Protein AF-A0A399SH06-F1 (afdb_monomer_lite)

Foldseek 3Di:
DDDDPPPPPDDDPVVVVVLVVVLVVLVVLLVVLLVQQVVLQPDDPVVNVVSVVLSVCLSVLLSCLVCLVPPPPPPVVNVVSVVVSVLSVLLSVQLSVLSVVLVVVCVVDPPVCSNVSSVVSNVVSVVSSVVVVVVVPDDDDDDDDDDDDPPPDPVPPD

Sequence (158 aa):
MRDEPTGSRSLPRGRRRFLTTAVALMAVLHLYIGCRLLPDLGWNGAGWAAGILFLLVSAVMIPTGMAARFVIRPISLADRVSWFGALLMGLFSSLFVLTLLRDIALIVLPQAYRHDSALLVVVLTFLVTFVGYVTARRIPRVARVTVPIAGLPAPLHG

Organism: NCBI:txid2305463

pLDDT: mean 77.19, std 8.49, range [43.56, 88.12]

Structure (mmCIF, N/CA/C/O backbone):
data_AF-A0A399SH06-F1
#
_entry.id   AF-A0A399SH06-F1
#
loop_
_atom_site.group_PDB
_atom_site.id
_atom_site.type_symbol
_atom_site.label_atom_id
_atom_site.label_alt_id
_atom_site.label_comp_id
_atom_site.label_asym_id
_atom_site.label_entity_id
_atom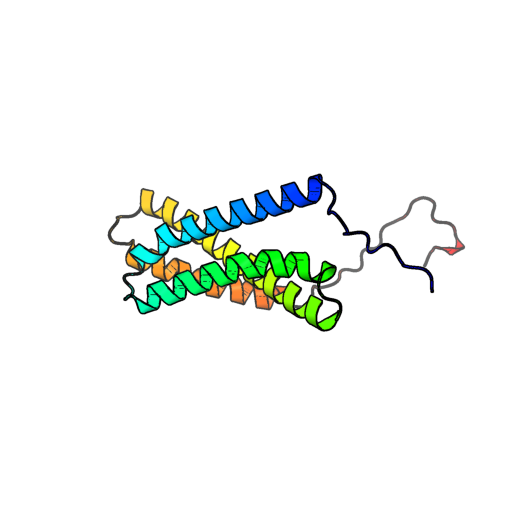_site.label_seq_id
_atom_site.pdbx_PDB_ins_code
_atom_site.Cartn_x
_atom_site.Cartn_y
_atom_site.Cartn_z
_atom_site.occupancy
_atom_site.B_iso_or_equiv
_atom_site.auth_seq_id
_atom_site.auth_comp_id
_atom_site.auth_asym_id
_atom_site.auth_atom_id
_atom_site.pdbx_PDB_model_num
ATOM 1 N N . MET A 1 1 ? 49.565 -18.048 -12.026 1.00 43.56 1 MET A N 1
ATOM 2 C CA . MET A 1 1 ? 48.425 -18.043 -11.091 1.00 43.56 1 MET A CA 1
ATOM 3 C C . MET A 1 1 ? 48.448 -16.677 -10.419 1.00 43.56 1 MET A C 1
ATOM 5 O O . MET A 1 1 ? 49.368 -16.427 -9.659 1.00 43.56 1 MET A O 1
ATOM 9 N N . ARG A 1 2 ? 47.624 -15.726 -10.877 1.00 46.22 2 ARG A N 1
ATOM 10 C CA . ARG A 1 2 ? 47.574 -14.357 -10.335 1.00 46.22 2 ARG A CA 1
ATOM 11 C C . ARG A 1 2 ? 46.225 -14.199 -9.653 1.00 46.22 2 ARG A C 1
ATOM 13 O O . ARG A 1 2 ? 45.206 -14.443 -10.293 1.00 46.22 2 ARG A O 1
ATOM 20 N N . ASP A 1 3 ? 46.264 -13.858 -8.375 1.00 53.75 3 ASP A N 1
ATOM 21 C CA . ASP A 1 3 ? 45.097 -13.693 -7.523 1.00 53.75 3 ASP A CA 1
ATOM 22 C C . ASP A 1 3 ? 44.293 -12.460 -7.956 1.00 53.75 3 ASP A C 1
ATOM 24 O O . ASP A 1 3 ? 44.792 -11.335 -7.965 1.00 53.75 3 ASP A O 1
ATOM 28 N N . GLU A 1 4 ? 43.040 -12.685 -8.347 1.00 57.53 4 GLU A N 1
ATOM 29 C CA . GLU A 1 4 ? 42.042 -11.635 -8.539 1.00 57.53 4 GLU A CA 1
ATOM 30 C C . GLU A 1 4 ? 41.650 -11.074 -7.160 1.00 57.53 4 GLU A C 1
ATOM 32 O O . GLU A 1 4 ? 41.192 -11.837 -6.301 1.00 57.53 4 GLU A O 1
ATOM 37 N N . PRO A 1 5 ? 41.775 -9.760 -6.903 1.00 54.97 5 PRO A N 1
ATOM 38 C CA . PRO A 1 5 ? 41.280 -9.182 -5.666 1.00 54.97 5 PRO A CA 1
ATOM 39 C C . PRO A 1 5 ? 39.749 -9.224 -5.681 1.00 54.97 5 PRO A C 1
ATOM 41 O O . PRO A 1 5 ? 39.092 -8.486 -6.418 1.00 54.97 5 PRO A O 1
ATOM 44 N N . THR A 1 6 ? 39.164 -10.071 -4.833 1.00 52.56 6 THR A N 1
ATOM 45 C CA . THR A 1 6 ? 37.730 -10.083 -4.522 1.00 52.56 6 THR A CA 1
ATOM 46 C C . THR A 1 6 ? 37.341 -8.774 -3.834 1.00 52.56 6 THR A C 1
ATOM 48 O O . THR A 1 6 ? 37.235 -8.689 -2.610 1.00 52.56 6 THR A O 1
ATOM 51 N N . GLY A 1 7 ? 37.157 -7.720 -4.628 1.00 50.81 7 GLY A N 1
ATOM 52 C CA . GLY A 1 7 ? 36.647 -6.436 -4.179 1.00 50.81 7 GLY A CA 1
ATOM 53 C C . GLY A 1 7 ? 35.215 -6.606 -3.689 1.00 50.81 7 GLY A C 1
ATOM 54 O O . GLY A 1 7 ? 34.284 -6.763 -4.483 1.00 50.81 7 GLY A O 1
ATOM 55 N N . SER A 1 8 ? 35.028 -6.577 -2.371 1.00 54.75 8 SER A N 1
ATOM 56 C CA . SER A 1 8 ? 33.707 -6.480 -1.764 1.00 54.75 8 SER A CA 1
ATOM 57 C C . SER A 1 8 ? 33.029 -5.217 -2.309 1.00 54.75 8 SER A C 1
ATOM 59 O O . SER A 1 8 ? 33.459 -4.089 -2.066 1.00 54.75 8 SER A O 1
ATOM 61 N N . ARG A 1 9 ? 31.988 -5.396 -3.134 1.00 58.47 9 ARG A N 1
ATOM 62 C CA . ARG A 1 9 ? 31.204 -4.293 -3.710 1.00 58.47 9 ARG A CA 1
ATOM 63 C C . ARG A 1 9 ? 30.455 -3.578 -2.587 1.00 58.47 9 ARG A C 1
ATOM 65 O O . ARG A 1 9 ? 29.292 -3.865 -2.313 1.00 58.47 9 ARG A O 1
ATOM 72 N N . SER A 1 10 ? 31.132 -2.656 -1.912 1.00 58.47 10 SER A N 1
ATOM 73 C CA . SER A 1 10 ? 30.507 -1.755 -0.954 1.00 58.47 10 SER A CA 1
ATOM 74 C C . SER A 1 10 ? 29.478 -0.893 -1.696 1.00 58.47 10 SER A C 1
ATOM 76 O O . SER A 1 10 ? 29.781 -0.215 -2.677 1.00 58.47 10 SER A O 1
ATOM 78 N N . LEU A 1 11 ? 28.212 -0.978 -1.281 1.00 60.31 11 LEU A N 1
ATOM 79 C CA . LEU A 1 11 ? 27.143 -0.181 -1.879 1.00 60.31 11 LEU A CA 1
ATOM 80 C C . LEU A 1 11 ? 27.433 1.315 -1.647 1.00 60.31 11 LEU A C 1
ATOM 82 O O . LEU A 1 11 ? 27.839 1.681 -0.540 1.00 60.31 11 LEU A O 1
ATOM 86 N N . PRO A 1 12 ? 27.178 2.197 -2.635 1.00 73.38 12 PRO A N 1
ATOM 87 C CA . PRO A 1 12 ? 27.359 3.637 -2.470 1.00 73.38 12 PRO A CA 1
ATOM 88 C C . PRO A 1 12 ? 26.642 4.129 -1.206 1.00 73.38 12 PRO A C 1
ATOM 90 O O . PRO A 1 12 ? 25.483 3.773 -0.976 1.00 73.38 12 PRO A O 1
ATOM 93 N N . ARG A 1 13 ? 27.305 4.957 -0.384 1.00 71.31 13 ARG A N 1
ATOM 94 C CA . ARG A 1 13 ? 26.821 5.382 0.951 1.00 71.31 13 ARG A CA 1
ATOM 95 C C . ARG A 1 13 ? 25.373 5.900 0.954 1.00 71.31 13 ARG A C 1
ATOM 97 O O . ARG A 1 13 ? 24.631 5.615 1.893 1.00 71.31 13 ARG A O 1
ATOM 104 N N . GLY A 1 14 ? 24.949 6.600 -0.102 1.00 72.38 14 GLY A N 1
ATOM 105 C CA . GLY A 1 14 ? 23.570 7.083 -0.252 1.00 72.38 14 GLY A CA 1
ATOM 106 C C . GLY A 1 14 ? 22.538 5.963 -0.433 1.00 72.38 14 GLY A C 1
ATOM 107 O O . GLY A 1 14 ? 21.456 6.010 0.147 1.00 72.38 14 GLY A O 1
ATOM 108 N N . ARG A 1 15 ? 22.897 4.900 -1.159 1.00 71.81 15 ARG A N 1
ATOM 109 C CA . ARG A 1 15 ? 22.011 3.762 -1.440 1.00 71.81 15 ARG A CA 1
ATOM 110 C C . ARG A 1 15 ? 21.781 2.905 -0.190 1.00 71.81 15 ARG A C 1
ATOM 112 O O . ARG A 1 15 ? 20.665 2.448 0.035 1.00 71.81 15 ARG A O 1
ATOM 119 N N . ARG A 1 16 ? 22.805 2.757 0.665 1.00 74.75 16 ARG A N 1
ATOM 120 C CA . ARG A 1 16 ? 22.679 2.083 1.971 1.00 74.75 16 ARG A CA 1
ATOM 121 C C . ARG A 1 16 ? 21.724 2.829 2.905 1.00 74.75 16 ARG A C 1
ATOM 123 O O . ARG A 1 16 ? 20.869 2.184 3.494 1.00 74.75 16 ARG A O 1
ATOM 130 N N . ARG A 1 17 ? 21.838 4.162 2.992 1.00 80.88 17 ARG A N 1
ATOM 131 C CA . ARG A 1 17 ? 20.937 5.000 3.809 1.00 80.88 17 ARG A CA 1
ATOM 132 C C . ARG A 1 17 ? 19.485 4.885 3.356 1.00 80.88 17 ARG A C 1
ATOM 134 O O . ARG A 1 17 ? 18.616 4.633 4.181 1.00 80.88 17 ARG A O 1
ATOM 141 N N . PHE A 1 18 ? 19.239 5.001 2.051 1.00 76.12 18 PHE A N 1
ATOM 142 C CA . PHE A 1 18 ? 17.899 4.834 1.490 1.00 76.12 18 PHE A CA 1
ATOM 143 C C . PHE A 1 18 ? 17.296 3.470 1.846 1.00 76.12 18 PHE A C 1
ATOM 145 O O . PHE A 1 18 ? 16.168 3.407 2.324 1.00 76.12 18 PHE A O 1
ATOM 152 N N . LEU A 1 19 ? 18.066 2.389 1.678 1.00 78.38 19 LEU A N 1
ATOM 153 C CA . LEU A 1 19 ? 17.590 1.043 1.985 1.00 78.38 19 LEU A CA 1
ATOM 154 C C . LEU A 1 19 ? 17.284 0.878 3.479 1.00 78.38 19 LEU A C 1
ATOM 156 O O . LEU A 1 19 ? 16.234 0.345 3.824 1.00 78.38 19 LEU A O 1
ATOM 160 N N . THR A 1 20 ? 18.151 1.378 4.366 1.00 81.06 20 THR A N 1
ATOM 161 C CA . THR A 1 20 ? 17.897 1.328 5.813 1.00 81.06 20 THR A CA 1
ATOM 162 C C . THR A 1 20 ? 16.663 2.130 6.209 1.00 81.06 20 THR A C 1
ATOM 164 O O . THR A 1 20 ? 15.862 1.637 6.993 1.00 81.06 20 THR A O 1
ATOM 167 N N . THR A 1 21 ? 16.466 3.325 5.645 1.00 82.19 21 THR A N 1
ATOM 168 C CA . THR A 1 21 ? 15.282 4.147 5.929 1.00 82.19 21 THR A CA 1
ATOM 169 C C . THR A 1 21 ? 14.013 3.483 5.410 1.00 82.19 21 THR A C 1
ATOM 171 O O . THR A 1 21 ? 13.029 3.422 6.136 1.00 82.19 21 THR A O 1
ATOM 174 N N . ALA A 1 22 ? 14.031 2.943 4.189 1.00 74.88 22 ALA A N 1
ATOM 175 C CA . ALA A 1 22 ? 12.882 2.255 3.609 1.00 74.88 22 ALA A CA 1
ATOM 176 C C . ALA A 1 22 ? 12.499 1.002 4.413 1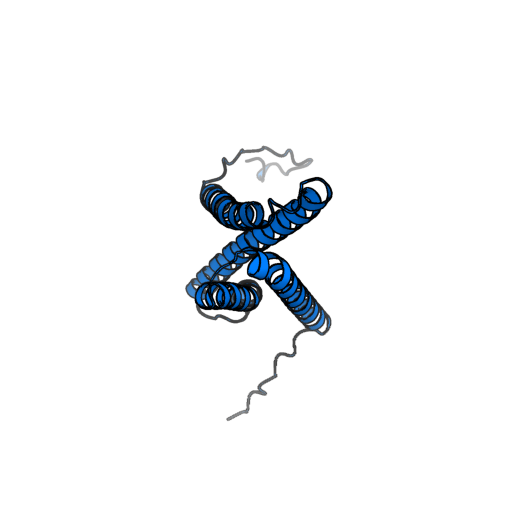.00 74.88 22 ALA A C 1
ATOM 178 O O . ALA A 1 22 ? 11.323 0.799 4.700 1.00 74.88 22 ALA A O 1
ATOM 179 N N . VAL A 1 23 ? 13.482 0.193 4.826 1.00 79.88 23 VAL A N 1
ATOM 180 C CA . VAL A 1 23 ? 13.253 -0.997 5.663 1.00 79.88 23 VAL A CA 1
ATOM 181 C C . VAL A 1 23 ? 12.749 -0.610 7.054 1.00 79.88 23 VAL A C 1
ATOM 183 O O . VAL A 1 23 ? 11.800 -1.219 7.541 1.00 79.88 23 VAL A O 1
ATOM 186 N N . ALA A 1 24 ? 13.331 0.416 7.682 1.00 82.88 24 ALA A N 1
ATOM 187 C CA . ALA A 1 24 ? 12.880 0.897 8.987 1.00 82.88 24 ALA A CA 1
ATOM 188 C C . ALA A 1 24 ? 11.445 1.439 8.924 1.00 82.88 24 ALA A C 1
ATOM 190 O O . ALA A 1 24 ? 10.611 1.061 9.744 1.00 82.88 24 ALA A O 1
ATOM 191 N N . LEU A 1 25 ? 11.140 2.268 7.920 1.00 81.56 25 LEU A N 1
ATOM 192 C CA . LEU A 1 25 ? 9.796 2.790 7.688 1.00 81.56 25 LEU A CA 1
ATOM 193 C C . LEU A 1 25 ? 8.801 1.645 7.492 1.00 81.56 25 LEU A C 1
ATOM 195 O O . LEU A 1 25 ? 7.766 1.625 8.148 1.00 81.56 25 LEU A O 1
ATOM 199 N N . MET A 1 26 ? 9.143 0.668 6.650 1.00 79.94 26 MET A N 1
ATOM 200 C CA . MET A 1 26 ? 8.338 -0.531 6.429 1.00 79.94 26 MET A CA 1
ATOM 201 C C . MET A 1 26 ? 8.071 -1.298 7.721 1.00 79.94 26 MET A C 1
ATOM 203 O O . MET A 1 26 ? 6.920 -1.637 7.987 1.00 79.94 26 MET A O 1
ATOM 207 N N . ALA A 1 27 ? 9.095 -1.540 8.540 1.00 80.12 27 ALA A N 1
ATOM 208 C CA . ALA A 1 27 ? 8.946 -2.249 9.808 1.00 80.12 27 ALA A CA 1
ATOM 209 C C . ALA A 1 27 ? 7.998 -1.512 10.769 1.00 80.12 27 ALA A C 1
ATOM 211 O O . ALA A 1 27 ? 7.091 -2.130 11.327 1.00 80.12 27 ALA A O 1
ATOM 212 N N . VAL A 1 28 ? 8.154 -0.190 10.909 1.00 84.62 28 VAL A N 1
ATOM 213 C CA . VAL A 1 28 ? 7.268 0.646 11.740 1.00 84.62 28 VAL A CA 1
ATOM 214 C C . VAL A 1 28 ? 5.829 0.590 11.234 1.00 84.62 28 VAL A C 1
ATOM 216 O O . VAL A 1 28 ? 4.900 0.428 12.022 1.00 84.62 28 VAL A O 1
ATOM 219 N N . LEU A 1 29 ? 5.635 0.673 9.920 1.00 82.69 29 LEU A N 1
ATOM 220 C CA . LEU A 1 29 ? 4.314 0.630 9.306 1.00 82.69 29 LEU A CA 1
ATOM 221 C C . LEU A 1 29 ? 3.627 -0.740 9.482 1.00 82.69 29 LEU A C 1
ATOM 223 O O . LEU A 1 29 ? 2.427 -0.793 9.749 1.00 82.69 29 LEU A O 1
ATOM 227 N N . HIS A 1 30 ? 4.379 -1.842 9.396 1.00 80.62 30 HIS A N 1
ATOM 228 C CA . HIS A 1 30 ? 3.860 -3.188 9.673 1.00 80.62 30 HIS A CA 1
ATOM 229 C C . HIS A 1 30 ? 3.491 -3.358 11.146 1.00 80.62 30 HIS A C 1
ATOM 231 O O . HIS A 1 30 ? 2.447 -3.934 11.446 1.00 80.62 30 HIS A O 1
ATOM 237 N N . LEU A 1 31 ? 4.309 -2.825 12.058 1.00 82.19 31 LEU A N 1
ATOM 238 C CA . LEU A 1 31 ? 4.007 -2.834 13.487 1.00 82.19 31 LEU A CA 1
ATOM 239 C C . LEU A 1 31 ? 2.734 -2.035 13.785 1.00 82.19 31 LEU A C 1
ATOM 241 O O . LEU A 1 31 ? 1.877 -2.507 14.524 1.00 82.19 31 LEU A O 1
ATOM 245 N N . TYR A 1 32 ? 2.580 -0.864 13.166 1.00 82.75 32 TYR A N 1
ATOM 246 C CA . TYR A 1 32 ? 1.386 -0.035 13.297 1.00 82.75 32 TYR A CA 1
ATOM 247 C C . TYR A 1 32 ? 0.118 -0.773 12.840 1.00 82.75 32 TYR A C 1
ATOM 249 O O . TYR A 1 32 ? -0.842 -0.855 13.605 1.00 82.75 32 TYR A O 1
ATOM 257 N N . ILE A 1 33 ? 0.122 -1.367 11.640 1.00 79.75 33 ILE A N 1
ATOM 258 C CA . ILE A 1 33 ? -1.020 -2.156 11.144 1.00 79.75 33 ILE A CA 1
ATOM 259 C C . ILE A 1 33 ? -1.284 -3.348 12.068 1.00 79.75 33 ILE A C 1
ATOM 261 O O . ILE A 1 33 ? -2.432 -3.612 12.420 1.00 79.75 33 ILE A O 1
ATOM 265 N N . GLY A 1 34 ? -0.221 -4.029 12.504 1.00 77.62 34 GLY A N 1
ATOM 266 C CA . GLY A 1 34 ? -0.295 -5.152 13.429 1.00 77.62 34 GLY A CA 1
ATOM 267 C C . GLY A 1 34 ? -1.020 -4.786 14.723 1.00 77.62 34 GLY A C 1
ATOM 268 O O . GLY A 1 34 ? -2.035 -5.389 15.060 1.00 77.62 34 GLY A O 1
ATOM 269 N N . CYS A 1 35 ? -0.551 -3.742 15.403 1.00 77.69 35 CYS A N 1
ATOM 270 C CA . CYS A 1 35 ? -1.124 -3.269 16.661 1.00 77.69 35 CYS A CA 1
ATOM 271 C C . CYS A 1 35 ? -2.554 -2.735 16.526 1.00 77.69 35 CYS A C 1
ATOM 273 O O . CYS A 1 35 ? -3.285 -2.743 17.510 1.00 77.69 35 CYS A O 1
ATOM 275 N N . ARG A 1 36 ? -2.958 -2.246 15.348 1.00 77.94 36 ARG A N 1
ATOM 276 C CA . ARG A 1 36 ? -4.263 -1.592 15.166 1.00 77.94 36 ARG A CA 1
ATOM 277 C C . ARG A 1 36 ? -5.345 -2.516 14.612 1.00 77.94 36 ARG A C 1
ATOM 279 O O . ARG A 1 36 ? -6.524 -2.278 14.852 1.00 77.94 36 ARG A O 1
ATOM 286 N N . LEU A 1 37 ? -4.954 -3.558 13.878 1.00 74.00 37 LEU A N 1
ATOM 287 C CA . LEU A 1 37 ? -5.884 -4.463 13.205 1.00 74.00 37 LEU A CA 1
ATOM 288 C C . LEU A 1 37 ? -6.031 -5.810 13.929 1.00 74.00 37 LEU A C 1
ATOM 290 O O . LEU A 1 37 ? -7.154 -6.287 14.072 1.00 74.00 37 LEU A O 1
ATOM 294 N N . LEU A 1 38 ? -4.937 -6.417 14.420 1.00 74.62 38 LEU A N 1
ATOM 295 C CA . LEU A 1 38 ? -4.994 -7.744 15.063 1.00 74.62 38 LEU A CA 1
ATOM 296 C C . LEU A 1 38 ? -5.825 -7.780 16.358 1.00 74.62 38 LEU A C 1
ATOM 298 O O . LEU A 1 38 ? -6.571 -8.746 16.526 1.00 74.62 38 LEU A O 1
ATOM 302 N N . PRO A 1 39 ? -5.753 -6.783 17.264 1.00 75.25 39 PRO A N 1
ATOM 303 C CA . PRO A 1 39 ? -6.564 -6.804 18.483 1.00 75.25 39 PRO A CA 1
ATOM 304 C C . PRO A 1 39 ? -8.064 -6.727 18.202 1.00 75.25 39 PRO A C 1
ATOM 306 O O . PRO A 1 39 ? -8.855 -7.376 18.881 1.00 75.25 39 PRO A O 1
ATOM 309 N N . ASP A 1 40 ? -8.450 -5.981 17.167 1.00 72.31 40 ASP A N 1
ATOM 310 C CA . ASP A 1 40 ? -9.854 -5.741 16.835 1.00 72.31 40 ASP A CA 1
ATOM 311 C C . ASP A 1 40 ? -10.478 -6.884 16.014 1.00 72.31 40 ASP A C 1
ATOM 313 O O . ASP A 1 40 ? -11.701 -7.025 15.980 1.00 72.31 40 ASP A O 1
ATOM 317 N N . LEU A 1 41 ? -9.657 -7.740 15.394 1.00 66.00 41 LEU A N 1
ATOM 318 C CA . LEU A 1 41 ? -10.100 -8.926 14.654 1.00 66.00 41 LEU A CA 1
ATOM 319 C C . LEU A 1 41 ? -10.711 -10.007 15.553 1.00 66.00 41 LEU A C 1
ATOM 321 O O . LEU A 1 41 ? -11.344 -10.916 15.030 1.00 66.00 41 LEU A O 1
ATOM 325 N N . GLY A 1 42 ? -10.528 -9.947 16.879 1.00 65.06 42 GLY A N 1
ATOM 326 C CA . GLY A 1 42 ? -11.115 -10.909 17.826 1.00 65.06 42 GLY A CA 1
ATOM 327 C C . GLY A 1 42 ? -10.728 -12.374 17.571 1.00 65.06 42 GLY A C 1
ATOM 328 O O . GLY A 1 42 ? -11.344 -13.284 18.121 1.00 65.06 42 GLY A O 1
ATOM 329 N N . TRP A 1 43 ? -9.737 -12.617 16.707 1.00 69.19 43 TRP A N 1
ATOM 330 C CA . TRP A 1 43 ? -9.313 -13.953 16.321 1.00 69.19 43 TRP A CA 1
ATOM 331 C C . TRP A 1 43 ? -8.518 -14.610 17.451 1.00 69.19 43 TRP A C 1
ATOM 333 O O . TRP A 1 43 ? -7.733 -13.978 18.156 1.00 69.19 43 TRP A O 1
ATOM 343 N N . ASN A 1 44 ? -8.709 -15.918 17.586 1.00 74.44 44 ASN A N 1
ATOM 344 C CA . ASN A 1 44 ? -7.906 -16.811 18.415 1.00 74.44 44 ASN A CA 1
ATOM 345 C C . ASN A 1 44 ? -6.409 -16.765 18.026 1.00 74.44 44 ASN A C 1
ATOM 347 O O . ASN A 1 44 ? -6.030 -16.244 16.975 1.00 74.44 44 ASN A O 1
ATOM 351 N N . GLY A 1 45 ? -5.534 -17.338 18.864 1.00 71.94 45 GLY A N 1
ATOM 352 C CA . GLY A 1 45 ? -4.071 -17.253 18.697 1.00 71.94 45 GLY A CA 1
ATOM 353 C C . GLY A 1 45 ? -3.539 -17.665 17.312 1.00 71.94 45 GLY A C 1
ATOM 354 O O . GLY A 1 45 ? -2.528 -17.134 16.860 1.00 71.94 45 GLY A O 1
ATOM 355 N N . ALA A 1 46 ? -4.250 -18.540 16.593 1.00 70.75 46 ALA A N 1
ATOM 356 C CA . ALA A 1 46 ? -3.916 -18.932 15.224 1.00 70.75 46 ALA A CA 1
ATOM 357 C C . ALA A 1 46 ? -4.107 -17.797 14.198 1.00 70.75 46 ALA A C 1
ATOM 359 O O . ALA A 1 46 ? -3.258 -17.614 13.327 1.00 70.75 46 ALA A O 1
ATOM 360 N N . GLY A 1 47 ? -5.177 -17.002 14.309 1.00 69.00 47 GLY A N 1
ATOM 361 C CA . GLY A 1 47 ? -5.396 -15.843 13.437 1.00 69.00 47 GLY A CA 1
ATOM 362 C C . GLY A 1 47 ? -4.381 -14.727 13.694 1.00 69.00 47 GLY A C 1
ATOM 363 O O . GLY A 1 47 ? -3.885 -14.107 12.753 1.00 69.00 47 GLY A O 1
ATOM 364 N N . TRP A 1 48 ? -3.986 -14.550 14.958 1.00 73.88 48 TRP A N 1
ATOM 365 C CA . TRP A 1 48 ? -2.862 -13.690 15.337 1.00 73.88 48 TRP A CA 1
ATOM 366 C C . TRP A 1 48 ? -1.547 -14.150 14.701 1.00 73.88 48 TRP A C 1
ATOM 368 O O . TRP A 1 48 ? -0.853 -13.350 14.073 1.00 73.88 48 TRP A O 1
ATOM 378 N N . ALA A 1 49 ? -1.225 -15.443 14.803 1.00 75.50 49 ALA A N 1
ATOM 379 C CA . ALA A 1 49 ? -0.023 -16.008 14.197 1.00 75.50 49 ALA A CA 1
ATOM 380 C C . ALA A 1 49 ? -0.018 -15.847 12.667 1.00 75.50 49 ALA A C 1
ATOM 382 O O . ALA A 1 49 ? 1.004 -15.464 12.099 1.00 75.50 49 ALA A O 1
ATOM 383 N N . ALA A 1 50 ? -1.158 -16.066 12.003 1.00 73.94 50 ALA A N 1
ATOM 384 C CA . ALA A 1 50 ? -1.296 -15.876 10.561 1.00 73.94 50 ALA A CA 1
ATOM 385 C C . ALA A 1 50 ? -1.094 -14.408 10.142 1.00 73.94 50 ALA A C 1
ATOM 387 O O . ALA A 1 50 ? -0.371 -14.141 9.182 1.00 73.94 50 ALA A O 1
ATOM 388 N N . GLY A 1 51 ? -1.674 -13.455 10.882 1.00 76.50 51 GLY A N 1
ATOM 389 C CA . GLY A 1 51 ? -1.495 -12.022 10.634 1.00 76.50 51 GLY A CA 1
ATOM 390 C C . GLY A 1 51 ? -0.045 -11.568 10.821 1.00 76.50 51 GLY A C 1
ATOM 391 O O . GLY A 1 51 ? 0.505 -10.883 9.957 1.00 76.50 51 GLY A O 1
ATOM 392 N N . ILE A 1 52 ? 0.607 -12.005 11.903 1.00 78.19 52 ILE A N 1
ATOM 393 C CA . ILE A 1 52 ? 2.026 -11.715 12.161 1.00 78.19 52 ILE A CA 1
ATOM 394 C C . ILE A 1 52 ? 2.903 -12.319 11.064 1.00 78.19 52 ILE A C 1
ATOM 396 O O . ILE A 1 52 ? 3.760 -11.627 10.516 1.00 78.19 52 ILE A O 1
ATOM 400 N N . LEU A 1 53 ? 2.678 -13.587 10.709 1.00 80.50 53 LEU A N 1
ATOM 401 C CA . LEU A 1 53 ? 3.434 -14.261 9.657 1.00 80.50 53 LEU A CA 1
ATOM 402 C C . LEU A 1 53 ? 3.290 -13.530 8.322 1.00 80.50 53 LEU A C 1
ATOM 404 O O . LEU A 1 53 ? 4.288 -13.283 7.649 1.00 80.50 53 LEU A O 1
ATOM 408 N N . PHE A 1 54 ? 2.069 -13.137 7.960 1.00 79.06 54 PHE A N 1
ATOM 409 C CA . PHE A 1 54 ? 1.811 -12.375 6.745 1.00 79.06 54 PHE A CA 1
ATOM 410 C C . PHE A 1 54 ? 2.560 -11.034 6.740 1.00 79.06 54 PHE A C 1
ATOM 412 O O . PHE A 1 54 ? 3.212 -10.699 5.748 1.00 79.06 54 PHE A O 1
ATOM 419 N N . LEU A 1 55 ? 2.536 -10.294 7.854 1.00 79.06 55 LEU A N 1
ATOM 420 C CA . LEU A 1 55 ? 3.262 -9.029 7.987 1.00 79.06 55 LEU A CA 1
ATOM 421 C C . LEU A 1 55 ? 4.784 -9.228 7.897 1.00 79.06 55 LEU A C 1
ATOM 423 O O . LEU A 1 55 ? 5.457 -8.462 7.212 1.00 79.06 55 LEU A O 1
ATOM 427 N N . LEU A 1 56 ? 5.333 -10.271 8.524 1.00 79.62 56 LEU A N 1
ATOM 428 C CA . LEU A 1 56 ? 6.762 -10.594 8.443 1.00 79.62 56 LEU A CA 1
ATOM 429 C C . LEU A 1 56 ? 7.182 -10.962 7.017 1.00 79.62 56 LEU A C 1
ATOM 431 O O . LEU A 1 56 ? 8.185 -10.452 6.512 1.00 79.62 56 LEU A O 1
ATOM 435 N N . VAL A 1 57 ? 6.395 -11.807 6.347 1.00 79.31 57 VAL A N 1
ATOM 436 C CA . VAL A 1 57 ? 6.627 -12.177 4.947 1.00 79.31 57 VAL A CA 1
ATOM 437 C C . VAL A 1 57 ? 6.572 -10.931 4.065 1.00 79.31 57 VAL A C 1
ATOM 439 O O . VAL A 1 57 ? 7.474 -10.727 3.256 1.00 79.31 57 VAL A O 1
ATOM 442 N N . SER A 1 58 ? 5.583 -10.057 4.259 1.00 76.81 58 SER A N 1
ATOM 443 C CA . SER A 1 58 ? 5.455 -8.792 3.529 1.00 76.81 58 SER A CA 1
ATOM 444 C C . SER A 1 58 ? 6.663 -7.870 3.727 1.00 76.81 58 SER A C 1
ATOM 446 O O . SER A 1 58 ? 7.256 -7.392 2.751 1.00 76.81 58 SER A O 1
ATOM 448 N N . ALA A 1 59 ? 7.101 -7.702 4.975 1.00 75.62 59 ALA A N 1
ATOM 449 C CA . ALA A 1 59 ? 8.232 -6.854 5.332 1.00 75.62 59 ALA A CA 1
ATOM 450 C C . ALA A 1 59 ? 9.554 -7.301 4.687 1.00 75.62 59 ALA A C 1
ATOM 452 O O . ALA A 1 59 ? 10.375 -6.453 4.340 1.00 75.62 59 ALA A O 1
ATOM 453 N N . VAL A 1 60 ? 9.763 -8.607 4.493 1.00 76.19 60 VAL A N 1
ATOM 454 C CA . VAL A 1 60 ? 10.973 -9.153 3.847 1.00 76.19 60 VAL A CA 1
ATOM 455 C C . VAL A 1 60 ? 10.832 -9.205 2.325 1.00 76.19 60 VAL A C 1
ATOM 457 O O . VAL A 1 60 ? 11.789 -8.934 1.590 1.00 76.19 60 VAL A O 1
ATOM 460 N N . MET A 1 61 ? 9.642 -9.532 1.828 1.00 74.50 61 MET A N 1
ATOM 461 C CA . MET A 1 61 ? 9.410 -9.775 0.408 1.00 74.50 61 MET A CA 1
ATOM 462 C C . MET A 1 61 ? 9.397 -8.489 -0.429 1.00 74.50 61 MET A C 1
ATOM 464 O O . MET A 1 61 ? 9.834 -8.492 -1.576 1.00 74.50 61 MET A O 1
ATOM 468 N N . ILE A 1 62 ? 8.950 -7.363 0.130 1.00 72.12 62 ILE A N 1
ATOM 469 C CA . ILE A 1 62 ? 8.941 -6.076 -0.584 1.00 72.12 62 ILE A CA 1
ATOM 470 C C . ILE A 1 62 ? 10.374 -5.567 -0.869 1.00 72.12 62 ILE A C 1
ATOM 472 O O . ILE A 1 62 ? 10.691 -5.309 -2.037 1.00 72.12 62 ILE A O 1
ATOM 476 N N . PRO A 1 63 ? 11.292 -5.491 0.120 1.00 69.62 63 PRO A N 1
ATOM 477 C CA . PRO A 1 63 ? 12.689 -5.131 -0.125 1.00 69.62 63 PRO A CA 1
ATOM 478 C C . PRO A 1 63 ? 13.397 -6.107 -1.064 1.00 69.62 63 PRO A C 1
ATOM 480 O O . PRO A 1 63 ? 14.147 -5.683 -1.946 1.00 69.62 63 PRO A O 1
ATOM 483 N N . THR A 1 64 ? 13.153 -7.411 -0.903 1.00 71.25 64 THR A N 1
ATOM 484 C CA . THR A 1 64 ? 13.763 -8.434 -1.763 1.00 71.25 64 THR A CA 1
ATOM 485 C C . THR A 1 64 ? 13.209 -8.385 -3.185 1.00 71.25 64 THR A C 1
ATOM 487 O O . THR A 1 64 ? 13.995 -8.495 -4.117 1.00 71.25 64 THR A O 1
ATOM 490 N N . GLY A 1 65 ? 11.924 -8.092 -3.388 1.00 69.25 65 GLY A N 1
ATOM 491 C CA . GLY A 1 65 ? 11.321 -7.840 -4.702 1.00 69.25 65 GLY A CA 1
ATOM 492 C C . GLY A 1 65 ? 11.925 -6.645 -5.437 1.00 69.25 65 GLY A C 1
ATOM 493 O O . GLY A 1 65 ? 12.212 -6.728 -6.635 1.00 69.25 65 GLY A O 1
ATOM 494 N N . MET A 1 66 ? 12.195 -5.552 -4.719 1.00 69.38 66 MET A N 1
ATOM 495 C CA . MET A 1 66 ? 12.874 -4.376 -5.279 1.00 69.38 66 MET A CA 1
ATOM 496 C C . MET A 1 66 ? 14.361 -4.632 -5.569 1.00 69.38 66 MET A C 1
ATOM 498 O O . MET A 1 66 ? 14.910 -4.087 -6.532 1.00 69.38 66 MET A O 1
ATOM 502 N N . ALA A 1 67 ? 15.013 -5.453 -4.743 1.00 67.12 67 ALA A N 1
ATOM 503 C CA . ALA A 1 67 ? 16.424 -5.808 -4.873 1.00 67.12 67 ALA A CA 1
ATOM 504 C C . ALA A 1 67 ? 16.681 -7.006 -5.809 1.00 67.12 67 ALA A C 1
ATOM 506 O O . ALA A 1 67 ? 17.824 -7.215 -6.217 1.00 67.12 67 ALA A O 1
ATOM 507 N N . ALA A 1 68 ? 15.648 -7.768 -6.181 1.00 69.12 68 ALA A N 1
ATOM 508 C CA . ALA A 1 68 ? 15.752 -9.030 -6.917 1.00 69.12 68 ALA A CA 1
ATOM 509 C C . ALA A 1 68 ? 16.531 -8.886 -8.225 1.00 69.12 68 ALA A C 1
ATOM 511 O O . ALA A 1 68 ? 17.462 -9.652 -8.466 1.00 69.12 68 ALA A O 1
ATOM 512 N N . ARG A 1 69 ? 16.246 -7.832 -9.001 1.00 63.31 69 ARG A N 1
ATOM 513 C CA . ARG A 1 69 ? 16.950 -7.513 -10.256 1.00 63.31 69 ARG A CA 1
ATOM 514 C C . ARG A 1 69 ? 18.454 -7.246 -10.105 1.00 63.31 69 ARG A C 1
ATOM 516 O O . ARG A 1 69 ? 19.166 -7.213 -11.099 1.00 63.31 69 ARG A O 1
ATOM 523 N N . PHE A 1 70 ? 18.936 -7.012 -8.883 1.00 64.94 70 PHE A N 1
ATOM 524 C CA . PHE A 1 70 ? 20.346 -6.731 -8.601 1.00 64.94 70 PHE A CA 1
ATOM 525 C C . PHE A 1 70 ? 21.087 -7.909 -7.957 1.00 64.94 70 PHE A C 1
ATOM 527 O O . PHE A 1 70 ? 22.315 -7.940 -8.005 1.00 64.94 70 PHE A O 1
ATOM 534 N N . VAL A 1 71 ? 20.367 -8.849 -7.336 1.00 65.62 71 VAL A N 1
ATOM 535 C CA . VAL A 1 71 ? 20.951 -9.937 -6.529 1.00 65.62 71 VAL A CA 1
ATOM 536 C C . VAL A 1 71 ? 20.778 -11.303 -7.200 1.00 65.62 71 VAL A C 1
ATOM 538 O O . VAL A 1 71 ? 21.649 -12.163 -7.082 1.00 65.62 71 VAL A O 1
ATOM 541 N N . ILE A 1 72 ? 19.681 -11.512 -7.929 1.00 71.38 72 ILE A N 1
ATOM 542 C CA . ILE A 1 72 ? 19.323 -12.807 -8.510 1.00 71.38 72 ILE A CA 1
ATOM 543 C C . ILE A 1 72 ? 19.855 -12.882 -9.947 1.00 71.38 72 ILE A C 1
ATOM 545 O O . ILE A 1 72 ? 19.457 -12.105 -10.809 1.00 71.38 72 ILE A O 1
ATOM 549 N N . ARG A 1 73 ? 20.770 -13.826 -10.207 1.00 67.06 73 ARG A N 1
ATOM 550 C CA . ARG A 1 73 ? 21.369 -14.061 -11.535 1.00 67.06 73 ARG A CA 1
ATOM 551 C C . ARG A 1 73 ? 20.400 -14.632 -12.586 1.00 67.06 73 ARG A C 1
ATOM 553 O O . ARG A 1 73 ? 20.492 -14.194 -13.730 1.00 67.06 73 ARG A O 1
ATOM 560 N N . PRO A 1 74 ? 19.498 -15.586 -12.276 1.00 78.62 74 PRO A N 1
ATOM 561 C CA . PRO A 1 74 ? 18.508 -16.019 -13.259 1.00 78.62 74 PRO A CA 1
ATOM 562 C C . PRO A 1 74 ? 17.424 -14.951 -13.454 1.00 78.62 74 PRO A C 1
ATOM 564 O O . PRO A 1 74 ? 16.640 -14.681 -12.543 1.00 78.62 74 PRO A O 1
ATOM 567 N N . ILE A 1 75 ? 17.355 -14.388 -14.666 1.00 76.00 75 ILE A N 1
ATOM 568 C CA . ILE A 1 75 ? 16.416 -13.315 -15.041 1.00 76.00 75 ILE A CA 1
ATOM 569 C C . ILE A 1 75 ? 14.950 -13.706 -14.782 1.00 76.00 75 ILE A C 1
ATOM 571 O O . ILE A 1 75 ? 14.180 -12.922 -14.244 1.00 76.00 75 ILE A O 1
ATOM 575 N N . SER A 1 76 ? 14.587 -14.966 -15.043 1.00 78.75 76 SER A N 1
ATOM 576 C CA . SER A 1 76 ? 13.230 -15.491 -14.843 1.00 78.75 76 SER A CA 1
ATOM 577 C C . SER A 1 76 ? 12.812 -15.540 -13.373 1.00 78.75 76 SER A C 1
ATOM 579 O O . SER A 1 76 ? 11.637 -15.383 -13.042 1.00 78.75 76 SER A O 1
ATOM 581 N N . LEU A 1 77 ? 13.770 -15.771 -12.478 1.00 75.62 77 LEU A N 1
ATOM 582 C CA . LEU A 1 77 ? 13.540 -15.835 -11.040 1.00 75.62 77 LEU A CA 1
ATOM 583 C C . LEU A 1 77 ? 13.531 -14.420 -10.451 1.00 75.62 77 LEU A C 1
ATOM 585 O O . LEU A 1 77 ? 12.690 -14.124 -9.606 1.00 75.62 77 LEU A O 1
ATOM 589 N N . ALA A 1 78 ? 14.384 -13.527 -10.967 1.00 73.94 78 ALA A N 1
ATOM 590 C CA . ALA A 1 78 ? 14.342 -12.102 -10.653 1.00 73.94 78 ALA A CA 1
ATOM 591 C C . ALA A 1 78 ? 12.984 -11.482 -11.025 1.00 73.94 78 ALA A C 1
ATOM 593 O O . ALA A 1 78 ? 12.383 -10.812 -10.187 1.00 73.94 78 ALA A O 1
ATOM 594 N N . ASP A 1 79 ? 12.452 -11.785 -12.213 1.00 78.69 79 ASP A N 1
ATOM 595 C CA . ASP A 1 79 ? 11.145 -11.294 -12.666 1.00 78.69 79 ASP A CA 1
ATOM 596 C C . ASP A 1 79 ? 9.994 -11.804 -11.795 1.00 78.69 79 ASP A C 1
ATOM 598 O O . ASP A 1 79 ? 9.115 -11.030 -11.416 1.00 78.69 79 ASP A O 1
ATOM 602 N N . ARG A 1 80 ? 10.003 -13.090 -11.417 1.00 79.69 80 ARG A N 1
ATOM 603 C CA . ARG A 1 80 ? 8.982 -13.657 -10.516 1.00 79.69 80 ARG A CA 1
ATOM 604 C C . ARG A 1 80 ? 9.003 -12.990 -9.142 1.00 79.69 80 ARG A C 1
ATOM 606 O O . ARG A 1 80 ? 7.943 -12.640 -8.627 1.00 79.69 80 ARG A O 1
ATOM 613 N N . VAL A 1 81 ? 10.188 -12.797 -8.563 1.00 79.00 81 VAL A N 1
ATOM 614 C CA . VAL A 1 81 ? 10.345 -12.179 -7.236 1.00 79.00 81 VAL A CA 1
ATOM 615 C C . VAL A 1 81 ? 10.007 -10.687 -7.283 1.00 79.00 81 VAL A C 1
ATOM 617 O O . VAL A 1 81 ? 9.314 -10.195 -6.395 1.00 79.00 81 VAL A O 1
ATOM 620 N N . SER A 1 82 ? 10.407 -9.965 -8.333 1.00 78.56 82 SER A N 1
ATOM 621 C CA . SER A 1 82 ? 10.008 -8.567 -8.527 1.00 78.56 82 SER A CA 1
ATOM 622 C C . SER A 1 82 ? 8.505 -8.417 -8.755 1.00 78.56 82 SER A C 1
ATOM 624 O O . SER A 1 82 ? 7.900 -7.509 -8.186 1.00 78.56 82 SER A O 1
ATOM 626 N N . TRP A 1 83 ? 7.880 -9.319 -9.517 1.00 80.50 83 TRP A N 1
ATOM 627 C CA . TRP A 1 83 ? 6.429 -9.333 -9.701 1.00 80.50 83 TRP A CA 1
ATOM 628 C C . TRP A 1 83 ? 5.691 -9.594 -8.381 1.00 80.50 83 TRP A C 1
ATOM 630 O O . TRP A 1 83 ? 4.744 -8.879 -8.051 1.00 80.50 83 TRP A O 1
ATOM 640 N N . PHE A 1 84 ? 6.155 -10.566 -7.592 1.00 81.06 84 PHE A N 1
ATOM 641 C CA . PHE A 1 84 ? 5.563 -10.878 -6.294 1.00 81.06 84 PHE A CA 1
ATOM 642 C C . PHE A 1 84 ? 5.756 -9.729 -5.292 1.00 81.06 84 PHE A C 1
ATOM 644 O O . PHE A 1 84 ? 4.810 -9.329 -4.619 1.00 81.06 84 PHE A O 1
ATOM 651 N N . GLY A 1 85 ? 6.941 -9.114 -5.254 1.00 80.94 85 GLY A N 1
ATOM 652 C CA . GLY A 1 85 ? 7.195 -7.927 -4.437 1.00 80.94 85 GLY A CA 1
ATOM 653 C C . GLY A 1 85 ? 6.314 -6.735 -4.818 1.00 80.94 85 GLY A C 1
ATOM 654 O O . GLY A 1 85 ? 5.815 -6.046 -3.933 1.00 80.94 85 GLY A O 1
ATOM 655 N N . ALA A 1 86 ? 6.058 -6.517 -6.112 1.00 77.81 86 ALA A N 1
ATOM 656 C CA . ALA A 1 86 ? 5.136 -5.478 -6.572 1.00 77.81 86 ALA A CA 1
ATOM 657 C C . ALA A 1 86 ? 3.680 -5.760 -6.158 1.00 77.81 86 ALA A C 1
ATOM 659 O O . ALA A 1 86 ? 2.968 -4.837 -5.759 1.00 77.81 86 ALA A O 1
ATOM 660 N N . LEU A 1 87 ? 3.247 -7.026 -6.196 1.00 81.12 87 LEU A N 1
ATOM 661 C CA . LEU A 1 87 ? 1.922 -7.430 -5.717 1.00 81.12 87 LEU A CA 1
ATOM 662 C C . LEU A 1 87 ? 1.774 -7.168 -4.212 1.00 81.12 87 LEU A C 1
ATOM 664 O O . LEU A 1 87 ? 0.785 -6.575 -3.783 1.00 81.12 87 LEU A O 1
ATOM 668 N N . LEU A 1 88 ? 2.777 -7.557 -3.421 1.00 79.50 88 LEU A N 1
ATOM 669 C CA . LEU A 1 88 ? 2.780 -7.338 -1.975 1.00 79.50 88 LEU A CA 1
ATOM 670 C C . LEU A 1 88 ? 2.857 -5.853 -1.618 1.00 79.50 88 LEU A C 1
ATOM 672 O O . LEU A 1 88 ? 2.172 -5.426 -0.697 1.00 79.50 88 LEU A O 1
ATOM 676 N N . MET A 1 89 ? 3.613 -5.055 -2.373 1.00 82.44 89 MET A N 1
ATOM 677 C CA . MET A 1 89 ? 3.647 -3.597 -2.226 1.00 82.44 89 MET A CA 1
ATOM 678 C C . MET A 1 89 ? 2.246 -2.988 -2.399 1.00 82.44 89 MET A C 1
ATOM 680 O O . MET A 1 89 ? 1.826 -2.161 -1.591 1.00 82.44 89 MET A O 1
ATOM 684 N N . GLY A 1 90 ? 1.502 -3.418 -3.426 1.00 81.75 90 GLY A N 1
ATOM 685 C CA . GLY A 1 90 ? 0.126 -2.969 -3.667 1.00 81.75 90 GLY A CA 1
ATOM 686 C C . GLY A 1 90 ? -0.852 -3.412 -2.575 1.00 81.75 90 GLY A C 1
ATOM 687 O O . GLY A 1 90 ? -1.645 -2.598 -2.090 1.00 81.75 90 GLY A O 1
ATOM 688 N N . LEU A 1 91 ? -0.755 -4.675 -2.150 1.00 81.31 91 LEU A N 1
ATOM 689 C CA . LEU A 1 91 ? -1.565 -5.248 -1.070 1.00 81.31 91 LEU A CA 1
ATOM 690 C C . LEU A 1 91 ? -1.334 -4.507 0.252 1.00 81.31 91 LEU A C 1
ATOM 692 O O . LEU A 1 91 ? -2.282 -4.086 0.912 1.00 81.31 91 LEU A O 1
ATOM 696 N N . PHE A 1 92 ? -0.067 -4.285 0.594 1.00 81.62 92 PHE A N 1
ATOM 697 C CA . PHE A 1 92 ? 0.351 -3.558 1.782 1.00 81.62 92 PHE A CA 1
ATOM 698 C C . PHE A 1 92 ? -0.123 -2.098 1.767 1.00 81.62 92 PHE A C 1
ATOM 700 O O . PHE A 1 92 ? -0.684 -1.617 2.750 1.00 81.62 92 PHE A O 1
ATOM 707 N N . SER A 1 93 ? 0.056 -1.404 0.638 1.00 82.25 93 SER A N 1
ATOM 708 C CA . SER A 1 93 ? -0.390 -0.017 0.469 1.00 82.25 93 SER A CA 1
ATOM 709 C C . SER A 1 93 ? -1.903 0.117 0.661 1.00 82.25 93 SER A C 1
ATOM 711 O O . SER A 1 93 ? -2.367 0.981 1.405 1.00 82.25 93 SER A O 1
ATOM 713 N N . SER A 1 94 ? -2.678 -0.792 0.066 1.00 82.88 94 SER A N 1
ATOM 714 C CA . SER A 1 94 ? -4.139 -0.804 0.200 1.00 82.88 94 SER A CA 1
ATOM 715 C C . SER A 1 94 ? -4.565 -1.066 1.645 1.00 82.88 94 SER A C 1
ATOM 717 O O . SER A 1 94 ? -5.411 -0.345 2.172 1.00 82.88 94 SER A O 1
ATOM 719 N N . LEU A 1 95 ? -3.930 -2.040 2.310 1.00 83.88 95 LEU A N 1
ATOM 720 C CA . LEU A 1 95 ? -4.187 -2.357 3.716 1.00 83.88 95 LEU A CA 1
ATOM 721 C C . LEU A 1 95 ? -3.912 -1.155 4.624 1.00 83.88 95 LEU A C 1
ATOM 723 O O . LEU A 1 95 ? -4.727 -0.830 5.485 1.00 83.88 95 LEU A O 1
ATOM 727 N N . PHE A 1 96 ? -2.784 -0.472 4.418 1.00 81.19 96 PHE A N 1
ATOM 728 C CA . PHE A 1 96 ? -2.408 0.713 5.185 1.00 81.19 96 PHE A CA 1
ATOM 729 C C . PHE A 1 96 ? -3.411 1.857 5.005 1.00 81.19 96 PHE A C 1
ATOM 731 O O . PHE A 1 96 ? -3.892 2.410 5.995 1.00 81.19 96 PHE A O 1
ATOM 738 N N . VAL A 1 97 ? -3.763 2.186 3.758 1.00 86.12 97 VAL A N 1
ATOM 739 C CA . VAL A 1 97 ? -4.716 3.263 3.448 1.00 86.12 97 VAL A CA 1
ATOM 740 C C . VAL A 1 97 ? -6.096 2.960 4.028 1.00 86.12 97 VAL A C 1
ATOM 742 O O . VAL A 1 97 ? -6.710 3.841 4.625 1.00 86.12 97 VAL A O 1
ATOM 745 N N . LEU A 1 98 ? -6.574 1.718 3.916 1.00 84.62 98 LEU A N 1
ATOM 746 C CA . LEU A 1 98 ? -7.861 1.315 4.486 1.00 84.62 98 LEU 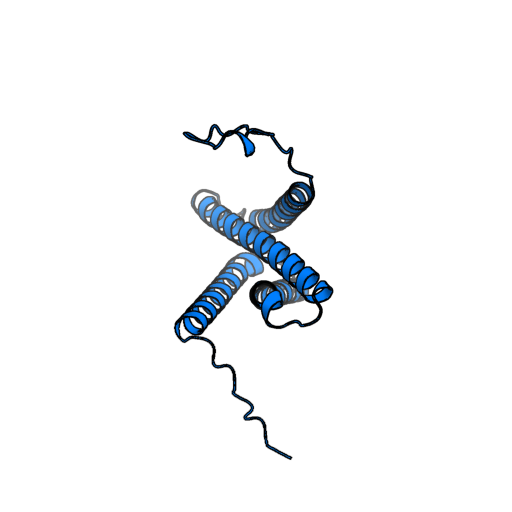A CA 1
ATOM 747 C C . LEU A 1 98 ? -7.844 1.289 6.016 1.00 84.62 98 LEU A C 1
ATOM 749 O O . LEU A 1 98 ? -8.838 1.662 6.634 1.00 84.62 98 LEU A O 1
ATOM 753 N N . THR A 1 99 ? -6.718 0.917 6.628 1.00 84.88 99 THR A N 1
ATOM 754 C CA . THR A 1 99 ? -6.540 1.005 8.086 1.00 84.88 99 THR A CA 1
ATOM 755 C C . THR A 1 99 ? -6.606 2.463 8.541 1.00 84.88 99 THR A C 1
ATOM 757 O O . THR A 1 99 ? -7.387 2.782 9.429 1.00 84.88 99 THR A O 1
ATOM 760 N N . LEU A 1 100 ? -5.885 3.372 7.875 1.00 84.12 100 LEU A N 1
ATOM 761 C CA . LEU A 1 100 ? -5.965 4.810 8.158 1.00 84.12 100 LEU A CA 1
ATOM 762 C C . LEU A 1 100 ? -7.381 5.365 7.973 1.00 84.12 100 LEU A C 1
ATOM 764 O O . LEU A 1 100 ? -7.854 6.136 8.806 1.00 84.12 100 LEU A O 1
ATOM 768 N N . LEU A 1 101 ? -8.066 4.977 6.897 1.00 85.69 101 LEU A N 1
ATOM 769 C CA . LEU A 1 101 ? -9.434 5.413 6.640 1.00 85.69 101 LEU A CA 1
ATOM 770 C C . LEU A 1 101 ? -10.393 4.915 7.728 1.00 85.69 101 LEU A C 1
ATOM 772 O O . LEU A 1 101 ? -11.227 5.685 8.200 1.00 85.69 101 LEU A O 1
ATOM 776 N N . ARG A 1 102 ? -10.242 3.659 8.167 1.00 84.25 102 ARG A N 1
ATOM 777 C CA . ARG A 1 102 ? -10.973 3.092 9.308 1.00 84.25 102 ARG A CA 1
ATOM 778 C C . ARG A 1 102 ? -10.717 3.897 10.576 1.00 84.25 102 ARG A C 1
ATOM 780 O O . ARG A 1 102 ? -11.661 4.213 11.292 1.00 84.25 102 ARG A O 1
ATOM 787 N N . ASP A 1 103 ? -9.467 4.249 10.840 1.00 83.69 103 ASP A N 1
ATOM 788 C CA . ASP A 1 103 ? -9.098 4.991 12.041 1.00 83.69 103 ASP A CA 1
ATOM 789 C C . ASP A 1 103 ? -9.722 6.385 12.076 1.00 83.69 103 ASP A C 1
ATOM 791 O O . ASP A 1 103 ? -10.181 6.816 13.130 1.00 83.69 103 ASP A O 1
ATOM 795 N N . ILE A 1 104 ? -9.779 7.066 10.927 1.00 85.81 104 ILE A N 1
ATOM 796 C CA . ILE A 1 104 ? -10.467 8.355 10.777 1.00 85.81 104 ILE A CA 1
ATOM 797 C C . ILE A 1 104 ? -11.981 8.169 10.929 1.00 85.81 104 ILE A C 1
ATOM 799 O O . ILE A 1 104 ? -12.632 8.943 11.627 1.00 85.81 104 ILE A O 1
ATOM 803 N N . ALA A 1 105 ? -12.551 7.127 10.322 1.00 83.12 105 ALA A N 1
ATOM 804 C CA . ALA A 1 105 ? -13.977 6.836 10.411 1.00 83.12 105 ALA A CA 1
ATOM 805 C C . ALA A 1 105 ? -14.416 6.569 11.863 1.00 83.12 105 ALA A C 1
ATOM 807 O O . ALA A 1 105 ? -15.432 7.103 12.300 1.00 83.12 105 ALA A O 1
ATOM 808 N N . LEU A 1 106 ? -13.622 5.826 12.642 1.00 82.31 106 LEU A N 1
ATOM 809 C CA . LEU A 1 106 ? -13.882 5.525 14.059 1.00 82.31 106 LEU A CA 1
ATOM 810 C C . LEU A 1 106 ? -13.776 6.742 14.999 1.00 82.31 106 LEU A C 1
ATOM 812 O O . LEU A 1 106 ? -14.103 6.619 16.178 1.00 82.31 106 LEU A O 1
ATOM 816 N N . ILE A 1 107 ? -13.337 7.909 14.512 1.00 83.62 107 ILE A N 1
ATOM 817 C CA . ILE A 1 107 ? -13.447 9.175 15.258 1.00 83.62 107 ILE A CA 1
ATOM 818 C C . ILE A 1 107 ? -14.903 9.662 15.264 1.00 83.62 107 ILE A C 1
ATOM 820 O O . ILE A 1 107 ? -15.354 10.247 16.245 1.00 83.62 107 ILE A O 1
ATOM 824 N N . VAL A 1 108 ? -15.636 9.416 14.175 1.00 85.25 108 VAL A N 1
ATOM 825 C CA . VAL A 1 108 ? -17.021 9.876 13.976 1.00 85.25 108 VAL A CA 1
ATOM 826 C C . VAL A 1 108 ? -18.028 8.764 14.280 1.00 85.25 108 VAL A C 1
ATOM 828 O O . VAL A 1 108 ? -19.127 9.028 14.764 1.00 85.25 108 VAL A O 1
ATOM 831 N N . LEU A 1 109 ? -17.663 7.512 14.000 1.00 81.69 109 LEU A N 1
ATOM 832 C CA . LEU A 1 109 ? -18.505 6.341 14.214 1.00 81.69 109 LEU A CA 1
ATOM 833 C C . LEU A 1 109 ? -18.381 5.787 15.646 1.00 81.69 109 LEU A C 1
ATOM 835 O O . LEU A 1 109 ? -17.304 5.827 16.242 1.00 81.69 109 LEU A O 1
ATOM 839 N N . PRO A 1 110 ? -19.461 5.198 16.194 1.00 81.62 110 PRO A N 1
ATOM 840 C CA . PRO A 1 110 ? -19.433 4.539 17.495 1.00 81.62 110 PRO A CA 1
ATOM 841 C C . PRO A 1 110 ? -18.399 3.408 17.575 1.00 81.62 110 PRO A C 1
ATOM 843 O O . PRO A 1 110 ? -18.243 2.619 16.643 1.00 81.62 110 PRO A O 1
ATOM 846 N N . GLN A 1 111 ? -17.782 3.244 18.751 1.00 77.50 111 GLN A N 1
ATOM 847 C CA . GLN A 1 111 ? -16.788 2.188 19.007 1.00 77.50 111 GLN A CA 1
ATOM 848 C C . GLN A 1 111 ? -17.346 0.758 18.872 1.00 77.50 111 GLN A C 1
ATOM 850 O O . GLN A 1 111 ? -16.576 -0.190 18.741 1.00 77.50 111 GLN A O 1
ATOM 855 N N . ALA A 1 112 ? -18.673 0.597 18.852 1.00 77.75 112 ALA A N 1
ATOM 856 C CA . ALA A 1 112 ? -19.338 -0.681 18.602 1.00 77.75 112 ALA A CA 1
ATOM 857 C C . ALA A 1 112 ? -18.966 -1.296 17.236 1.00 77.75 112 ALA A C 1
ATOM 859 O O . ALA A 1 112 ? -18.929 -2.514 17.111 1.00 77.75 112 ALA A O 1
ATOM 860 N N . TYR A 1 113 ? -18.603 -0.480 16.238 1.00 77.81 113 TYR A N 1
ATOM 861 C CA . TYR A 1 113 ? -18.249 -0.951 14.893 1.00 77.81 113 TYR A CA 1
ATOM 862 C C . TYR A 1 113 ? -16.775 -1.358 14.735 1.00 77.81 113 TYR A C 1
ATOM 864 O O . TYR A 1 113 ? -16.311 -1.590 13.615 1.00 77.81 113 TYR A O 1
ATOM 872 N N . ARG A 1 114 ? -15.990 -1.431 15.821 1.00 76.00 114 ARG A N 1
ATOM 873 C CA . ARG A 1 114 ? -14.558 -1.776 15.736 1.00 76.00 114 ARG A CA 1
ATOM 874 C C . ARG A 1 114 ? -14.316 -3.135 15.091 1.00 76.00 114 ARG A C 1
ATOM 876 O O . ARG A 1 114 ? -13.468 -3.229 14.210 1.00 76.00 114 ARG A O 1
ATOM 883 N N . HIS A 1 115 ? -15.058 -4.158 15.491 1.00 75.38 115 HIS A N 1
ATOM 884 C CA . HIS A 1 115 ? -14.853 -5.504 14.967 1.00 75.38 115 HIS A CA 1
ATOM 885 C C . HIS A 1 115 ? -15.247 -5.601 13.484 1.00 75.38 115 HIS A C 1
ATOM 887 O O . HIS A 1 115 ? -14.436 -5.990 12.641 1.00 75.38 115 HIS A O 1
ATOM 893 N N . ASP A 1 116 ? -16.449 -5.126 13.147 1.00 79.62 116 ASP A N 1
ATOM 894 C CA . ASP A 1 116 ? -16.978 -5.163 11.779 1.00 79.62 116 ASP A CA 1
ATOM 895 C C . ASP A 1 116 ? -16.111 -4.359 10.807 1.00 79.62 116 ASP A C 1
ATOM 897 O O . ASP A 1 116 ? -15.827 -4.801 9.694 1.00 79.62 116 ASP A O 1
ATOM 901 N N . SER A 1 117 ? -15.618 -3.196 11.242 1.00 79.31 117 SER A N 1
ATOM 902 C CA . SER A 1 117 ? -14.716 -2.380 10.427 1.00 79.31 117 SER A CA 1
ATOM 903 C C . SER A 1 117 ? -13.354 -3.043 10.206 1.00 79.31 117 SER A C 1
ATOM 905 O O . SER A 1 117 ? -12.779 -2.875 9.132 1.00 79.31 117 SER A O 1
ATOM 907 N N . ALA A 1 118 ? -12.833 -3.818 11.166 1.00 77.81 118 ALA A N 1
ATOM 908 C CA . ALA A 1 118 ? -11.581 -4.554 10.982 1.00 77.81 118 ALA A CA 1
ATOM 909 C C . ALA A 1 118 ? -11.735 -5.648 9.912 1.00 77.81 118 ALA A C 1
ATOM 911 O O . ALA A 1 118 ? -10.904 -5.747 9.005 1.00 77.81 118 ALA A O 1
ATOM 912 N N . LEU A 1 119 ? -12.832 -6.411 9.960 1.00 80.12 119 LEU A N 1
ATOM 913 C CA . LEU A 1 119 ? -13.154 -7.414 8.938 1.00 80.12 119 LEU A CA 1
ATOM 914 C C . LEU A 1 119 ? -13.368 -6.771 7.564 1.00 80.12 119 LEU A C 1
ATOM 916 O O . LEU A 1 119 ? -12.826 -7.254 6.566 1.00 80.12 119 LEU A O 1
ATOM 920 N N . LEU A 1 120 ? -14.092 -5.648 7.515 1.00 84.00 120 LEU A N 1
ATOM 921 C CA . LEU A 1 120 ? -14.319 -4.893 6.285 1.00 84.00 120 LEU A CA 1
ATOM 922 C C . LEU A 1 120 ? -12.995 -4.464 5.640 1.00 84.00 120 LEU A C 1
ATOM 924 O O . LEU A 1 120 ? -12.818 -4.658 4.440 1.00 84.00 120 LEU A O 1
ATOM 928 N N . VAL A 1 121 ? -12.049 -3.927 6.421 1.00 85.12 121 VAL A N 1
ATOM 929 C CA . VAL A 1 121 ? -10.727 -3.517 5.919 1.00 85.12 121 VAL A CA 1
ATOM 930 C C . VAL A 1 121 ? -9.995 -4.693 5.281 1.00 85.12 121 VAL A C 1
ATOM 932 O O . VAL A 1 121 ? -9.467 -4.543 4.178 1.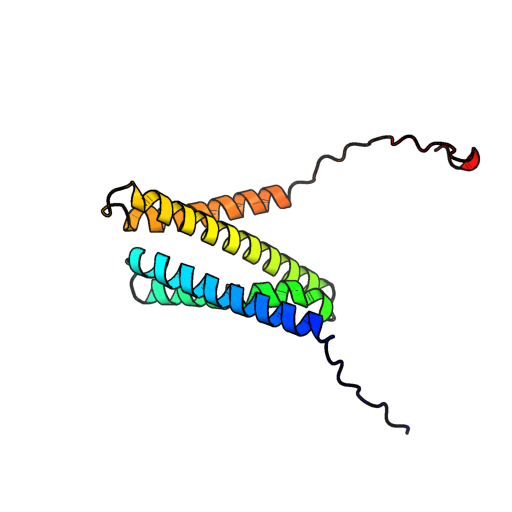00 85.12 121 VAL A O 1
ATOM 935 N N . VAL A 1 122 ? -9.990 -5.865 5.922 1.00 81.38 122 VAL A N 1
ATOM 936 C CA . VAL A 1 122 ? -9.332 -7.066 5.382 1.00 81.38 122 VAL A CA 1
ATOM 937 C C . VAL A 1 122 ? -9.982 -7.490 4.064 1.00 81.38 122 VAL A C 1
ATOM 939 O O . VAL A 1 122 ? -9.290 -7.630 3.053 1.00 81.38 122 VAL A O 1
ATOM 942 N N . VAL A 1 123 ? -11.308 -7.638 4.042 1.00 85.69 123 VAL A N 1
ATOM 943 C CA . VAL A 1 123 ? -12.051 -8.059 2.842 1.00 85.69 123 VAL A CA 1
ATOM 944 C C . VAL A 1 123 ? -11.842 -7.072 1.694 1.00 85.69 123 VAL A C 1
ATOM 946 O O . VAL A 1 123 ? -11.527 -7.472 0.570 1.00 85.69 123 VAL A O 1
ATOM 949 N N . LEU A 1 124 ? -11.958 -5.774 1.975 1.00 84.75 124 LEU A N 1
ATOM 950 C CA . LEU A 1 124 ? -11.825 -4.730 0.968 1.00 84.75 124 LEU A CA 1
ATOM 951 C C . LEU A 1 124 ? -10.385 -4.625 0.454 1.00 84.75 124 LEU A C 1
ATOM 953 O O . LEU A 1 124 ? -10.179 -4.405 -0.737 1.00 84.75 124 LEU A O 1
ATOM 957 N N . THR A 1 125 ? -9.391 -4.870 1.309 1.00 86.06 125 THR A N 1
ATOM 958 C CA . THR A 1 125 ? -7.977 -4.940 0.911 1.00 86.06 125 THR A CA 1
ATOM 959 C C . THR A 1 125 ? -7.751 -6.034 -0.132 1.00 86.06 125 THR A C 1
ATOM 961 O O . THR A 1 125 ? -7.119 -5.784 -1.166 1.00 86.06 125 THR A O 1
ATOM 964 N N . PHE A 1 126 ? -8.285 -7.238 0.099 1.00 84.56 126 PHE A N 1
ATOM 965 C CA . PHE A 1 126 ? -8.189 -8.332 -0.869 1.00 84.56 126 PHE A CA 1
ATOM 966 C C . PHE A 1 126 ? -8.935 -8.012 -2.163 1.00 84.56 126 PHE A C 1
ATOM 968 O O . PHE A 1 126 ? -8.403 -8.257 -3.247 1.00 84.56 126 PHE A O 1
ATOM 975 N N . LEU A 1 127 ? -10.124 -7.414 -2.067 1.00 88.12 127 LEU A N 1
ATOM 976 C CA . LEU A 1 127 ? -10.931 -7.051 -3.229 1.00 88.12 127 LEU A CA 1
ATOM 977 C C . LEU A 1 127 ? -10.239 -5.994 -4.102 1.00 88.12 127 LEU A C 1
ATOM 979 O O . LEU A 1 127 ? -10.103 -6.187 -5.310 1.00 88.12 127 LEU A O 1
ATOM 983 N N . VAL A 1 128 ? -9.732 -4.915 -3.499 1.00 86.69 128 VAL A N 1
ATOM 984 C CA . VAL A 1 128 ? -8.975 -3.863 -4.199 1.00 86.69 128 VAL A CA 1
ATOM 985 C C . VAL A 1 128 ? -7.707 -4.435 -4.825 1.00 86.69 128 VAL A C 1
ATOM 987 O O . VAL A 1 128 ? -7.408 -4.135 -5.981 1.00 86.69 128 VAL A O 1
ATOM 990 N N . THR A 1 129 ? -6.993 -5.311 -4.116 1.00 84.69 129 THR A N 1
ATOM 991 C CA . THR A 1 129 ? -5.793 -5.964 -4.659 1.00 84.69 129 THR A CA 1
ATOM 992 C C . THR A 1 129 ? -6.132 -6.866 -5.840 1.00 84.69 129 THR A C 1
ATOM 994 O O . THR A 1 129 ? -5.422 -6.848 -6.845 1.00 84.69 129 THR A O 1
ATOM 997 N N . PHE A 1 130 ? -7.230 -7.618 -5.768 1.00 85.25 130 PHE A N 1
ATOM 998 C CA . PHE A 1 130 ? -7.690 -8.462 -6.865 1.00 85.25 130 PHE A CA 1
ATOM 999 C C . PHE A 1 130 ? -8.090 -7.630 -8.091 1.00 85.25 130 PHE A C 1
ATOM 1001 O O . PHE A 1 130 ? -7.644 -7.914 -9.203 1.00 85.25 130 PHE A O 1
ATOM 1008 N N . VAL A 1 131 ? -8.859 -6.556 -7.896 1.00 86.44 131 VAL A N 1
ATOM 1009 C CA . VAL A 1 131 ? -9.232 -5.622 -8.973 1.00 86.44 131 VAL A CA 1
ATOM 1010 C C . VAL A 1 131 ? -7.991 -4.961 -9.576 1.00 86.44 131 VAL A C 1
ATOM 1012 O O . VAL A 1 131 ? -7.864 -4.892 -10.801 1.00 86.44 131 VAL A O 1
ATOM 1015 N N . GLY A 1 132 ? -7.048 -4.524 -8.740 1.00 83.44 132 GLY A N 1
ATOM 1016 C CA . GLY A 1 132 ? -5.768 -3.962 -9.167 1.00 83.44 132 GLY A CA 1
ATOM 1017 C C . GLY A 1 132 ? -4.937 -4.965 -9.966 1.00 83.44 132 GLY A C 1
ATOM 1018 O O . GLY A 1 132 ? -4.410 -4.619 -11.021 1.00 83.44 132 GLY A O 1
ATOM 1019 N N . TYR A 1 133 ? -4.898 -6.227 -9.532 1.00 84.81 133 TYR A N 1
ATOM 1020 C CA . TYR A 1 133 ? -4.230 -7.310 -10.247 1.00 84.81 133 TYR A CA 1
ATOM 1021 C C . TYR A 1 133 ? -4.846 -7.549 -11.629 1.00 84.81 133 TYR A C 1
ATOM 1023 O O . TYR A 1 133 ? -4.129 -7.563 -12.631 1.00 84.81 133 TYR A O 1
ATOM 1031 N N . VAL A 1 134 ? -6.173 -7.681 -11.707 1.00 86.75 134 VAL A N 1
ATOM 1032 C CA . VAL A 1 134 ? -6.885 -7.857 -12.982 1.00 86.75 134 VAL A CA 1
ATOM 1033 C C . VAL A 1 134 ? -6.641 -6.661 -13.900 1.00 86.75 134 VAL A C 1
ATOM 1035 O O . VAL A 1 134 ? -6.371 -6.845 -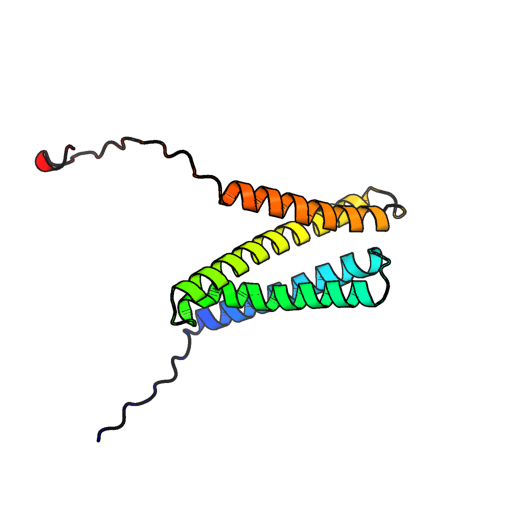15.084 1.00 86.75 134 VAL A O 1
ATOM 1038 N N . THR A 1 135 ? -6.680 -5.442 -13.362 1.00 83.19 135 THR A N 1
ATOM 1039 C CA . THR A 1 135 ? -6.459 -4.210 -14.133 1.00 83.19 135 THR A CA 1
ATOM 1040 C C . THR A 1 135 ? -5.029 -4.125 -14.659 1.00 83.19 135 THR A C 1
ATOM 1042 O O . THR A 1 135 ? -4.838 -3.827 -15.833 1.00 83.19 135 THR A O 1
ATOM 1045 N N . ALA A 1 136 ? -4.030 -4.472 -13.844 1.00 82.25 136 ALA A N 1
ATOM 1046 C CA . ALA A 1 136 ? -2.627 -4.493 -14.255 1.00 82.25 136 ALA A CA 1
ATOM 1047 C C . ALA A 1 136 ? -2.322 -5.567 -15.314 1.00 82.25 136 ALA A C 1
ATOM 1049 O O . ALA A 1 136 ? -1.354 -5.444 -16.061 1.00 82.25 136 ALA A O 1
ATOM 1050 N N . ARG A 1 137 ? -3.129 -6.633 -15.379 1.00 82.94 137 ARG A N 1
ATOM 1051 C CA . ARG A 1 137 ? -3.012 -7.688 -16.398 1.00 82.94 137 ARG A CA 1
ATOM 1052 C C . ARG A 1 137 ? -3.767 -7.381 -17.687 1.00 82.94 137 ARG A C 1
ATOM 1054 O O . ARG A 1 137 ? -3.511 -8.038 -18.695 1.00 82.94 137 ARG A O 1
ATOM 1061 N N . ARG A 1 138 ? -4.685 -6.412 -17.686 1.00 83.69 138 ARG A N 1
ATOM 1062 C CA . ARG A 1 138 ? -5.369 -5.986 -18.911 1.00 83.69 138 ARG A CA 1
ATOM 1063 C C . ARG A 1 138 ? -4.396 -5.211 -19.793 1.00 83.69 138 ARG A C 1
ATOM 1065 O O . ARG A 1 138 ? -3.664 -4.348 -19.323 1.00 83.69 138 ARG A O 1
ATOM 1072 N N . ILE A 1 139 ? -4.412 -5.522 -21.086 1.00 79.88 139 ILE A N 1
ATOM 1073 C CA . ILE A 1 139 ? -3.574 -4.852 -22.082 1.00 79.88 139 ILE A CA 1
ATOM 1074 C C . ILE A 1 139 ? -4.049 -3.394 -22.205 1.00 79.88 139 ILE A C 1
ATOM 1076 O O . ILE A 1 139 ? -5.226 -3.175 -22.517 1.00 79.88 139 ILE A O 1
ATOM 1080 N N . PRO A 1 140 ? -3.180 -2.392 -21.969 1.00 77.75 140 PRO A N 1
ATOM 1081 C CA . PRO A 1 140 ? -3.539 -0.996 -22.171 1.00 77.75 140 PRO A CA 1
ATOM 1082 C C . PRO A 1 140 ? -3.880 -0.741 -23.640 1.00 77.75 140 PRO A C 1
ATOM 1084 O O . PRO A 1 140 ? -3.195 -1.226 -24.542 1.00 77.75 140 PRO A O 1
ATOM 1087 N N . ARG A 1 141 ? -4.923 0.052 -23.899 1.00 78.25 141 ARG A N 1
ATOM 1088 C CA . ARG A 1 141 ? -5.203 0.524 -25.258 1.00 78.25 141 ARG A CA 1
ATOM 1089 C C . ARG A 1 141 ? -4.097 1.490 -25.670 1.00 78.25 141 ARG A C 1
ATOM 1091 O O . ARG A 1 141 ? -3.945 2.548 -25.070 1.00 78.25 141 ARG A O 1
ATOM 1098 N N . VAL A 1 142 ? -3.329 1.115 -26.687 1.00 85.50 142 VAL A N 1
ATOM 1099 C CA . VAL A 1 142 ? -2.275 1.967 -27.240 1.00 85.50 142 VAL A CA 1
ATOM 1100 C C . VAL A 1 142 ? -2.918 2.975 -28.186 1.00 85.50 142 VAL A C 1
ATOM 1102 O O . VAL A 1 142 ? -3.516 2.595 -29.192 1.00 85.50 142 VAL A O 1
ATOM 1105 N N . ALA A 1 143 ? -2.801 4.261 -27.862 1.00 86.81 143 ALA A N 1
ATOM 1106 C CA . ALA A 1 143 ? -3.143 5.338 -28.779 1.00 86.81 143 ALA A CA 1
ATOM 1107 C C . ALA A 1 143 ? -1.902 5.690 -29.607 1.00 86.81 143 ALA A C 1
ATOM 1109 O O . ALA A 1 143 ? -0.849 6.000 -29.050 1.00 86.81 143 ALA A O 1
ATOM 1110 N N . ARG A 1 144 ? -2.015 5.641 -30.938 1.00 86.25 144 ARG A N 1
ATOM 1111 C CA . ARG A 1 144 ? -0.980 6.195 -31.817 1.00 86.25 144 ARG A CA 1
ATOM 1112 C C . ARG A 1 144 ? -1.145 7.710 -31.833 1.00 86.25 144 ARG A C 1
ATOM 1114 O O . ARG A 1 144 ? -2.158 8.205 -32.317 1.00 86.25 144 ARG A O 1
ATOM 1121 N N . VAL A 1 145 ? -0.170 8.418 -31.271 1.00 87.25 145 VAL A N 1
ATOM 1122 C CA . VAL A 1 145 ? -0.120 9.882 -31.259 1.00 87.25 145 VAL A CA 1
ATOM 1123 C C . VAL A 1 145 ? 1.005 10.320 -32.183 1.00 87.25 145 VAL A C 1
ATOM 1125 O O . VAL A 1 145 ? 2.161 9.968 -31.958 1.00 87.25 145 VAL A O 1
ATOM 1128 N N . THR A 1 146 ? 0.666 11.082 -33.220 1.00 85.62 146 THR A N 1
ATOM 1129 C CA . THR A 1 146 ? 1.655 11.721 -34.091 1.00 85.62 146 THR A CA 1
ATOM 1130 C C . THR A 1 146 ? 2.141 12.993 -33.409 1.00 85.62 146 THR A C 1
ATOM 1132 O O . THR A 1 146 ? 1.363 13.924 -33.206 1.00 85.62 146 THR A O 1
ATOM 1135 N N . VAL A 1 147 ? 3.417 13.029 -33.027 1.00 84.25 147 VAL A N 1
ATOM 1136 C CA . VAL A 1 147 ? 4.043 14.214 -32.429 1.00 84.25 147 VAL A CA 1
ATOM 1137 C C . VAL A 1 147 ? 4.797 14.961 -33.533 1.00 84.25 147 VAL A C 1
ATOM 1139 O O . VAL A 1 147 ? 5.747 14.399 -34.077 1.00 84.25 147 VAL A O 1
ATOM 1142 N N . PRO A 1 148 ? 4.399 16.194 -33.901 1.00 82.44 148 PRO A N 1
ATOM 1143 C CA . PRO A 1 148 ? 5.120 16.965 -34.905 1.00 82.44 148 PRO A CA 1
ATOM 1144 C C . PRO A 1 148 ? 6.490 17.371 -34.357 1.00 82.44 148 PRO A C 1
ATOM 1146 O O . PRO A 1 148 ? 6.589 18.014 -33.312 1.00 82.44 148 PRO A O 1
ATOM 1149 N N . ILE A 1 149 ? 7.551 17.002 -35.071 1.00 82.50 149 ILE A N 1
ATOM 1150 C CA . ILE A 1 149 ? 8.919 17.408 -34.747 1.00 82.50 149 ILE A CA 1
ATOM 1151 C C . ILE A 1 149 ? 9.285 18.568 -35.672 1.00 82.50 149 ILE A C 1
ATOM 1153 O O . ILE A 1 149 ? 9.379 18.402 -36.888 1.00 82.50 149 ILE A O 1
ATOM 1157 N N . ALA A 1 150 ? 9.471 19.759 -35.100 1.00 82.44 150 ALA A N 1
ATOM 1158 C CA . ALA A 1 150 ? 9.881 20.931 -35.864 1.00 82.44 150 ALA A CA 1
ATOM 1159 C C . ALA A 1 150 ? 11.281 20.711 -36.465 1.00 82.44 150 ALA A C 1
ATOM 1161 O O . ALA A 1 150 ? 12.221 20.374 -35.747 1.00 82.44 150 ALA A O 1
ATOM 1162 N N . GLY A 1 151 ? 11.416 20.908 -37.780 1.00 83.69 151 GLY A N 1
ATOM 1163 C CA . GLY A 1 151 ? 12.697 20.785 -38.482 1.00 83.69 151 GLY A CA 1
ATOM 1164 C C . GLY A 1 151 ? 13.165 19.348 -38.729 1.00 83.69 151 GLY A C 1
ATOM 1165 O O . GLY A 1 151 ? 14.366 19.131 -38.882 1.00 83.69 151 GLY A O 1
ATOM 1166 N N . LEU A 1 152 ? 12.254 18.368 -38.761 1.00 83.38 152 LEU A N 1
ATOM 1167 C CA . LEU A 1 152 ? 12.614 16.985 -39.066 1.00 83.38 152 LEU A CA 1
ATOM 1168 C C . LEU A 1 152 ? 13.236 16.898 -40.478 1.00 83.38 152 LEU A C 1
ATOM 1170 O O . LEU A 1 152 ? 12.624 17.357 -41.441 1.00 83.38 152 LEU A O 1
ATOM 1174 N N . PRO A 1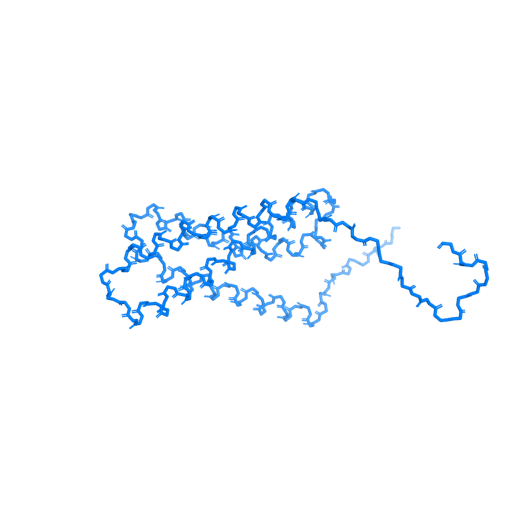 153 ? 14.449 16.344 -40.641 1.00 84.94 153 PRO A N 1
ATOM 1175 C CA . PRO A 1 153 ? 15.058 16.177 -41.957 1.00 84.94 153 PRO A CA 1
ATOM 1176 C C . PRO A 1 153 ? 14.180 15.333 -42.893 1.00 84.94 153 PRO A C 1
ATOM 1178 O O . PRO A 1 153 ? 13.585 14.343 -42.469 1.00 84.94 153 PRO A O 1
ATOM 1181 N N . ALA A 1 154 ? 14.140 15.683 -44.184 1.00 78.44 154 ALA A N 1
ATOM 1182 C CA . ALA A 1 154 ? 13.346 14.989 -45.208 1.00 78.44 154 ALA A CA 1
ATOM 1183 C C . ALA A 1 154 ? 13.452 13.442 -45.191 1.00 78.44 154 ALA A C 1
ATOM 1185 O O . ALA A 1 154 ? 12.411 12.801 -45.302 1.00 78.44 154 ALA A O 1
ATOM 1186 N N . PRO A 1 155 ? 14.630 12.819 -44.961 1.00 84.56 155 PRO A N 1
ATOM 1187 C CA . PRO A 1 155 ? 14.756 11.356 -44.917 1.00 84.56 155 PRO A CA 1
ATOM 1188 C C . PRO A 1 155 ? 14.056 10.680 -43.729 1.00 84.56 155 PRO A C 1
ATOM 1190 O O . PRO A 1 155 ? 13.941 9.460 -43.712 1.00 84.56 155 PRO A O 1
ATOM 1193 N N . LEU A 1 156 ? 13.651 11.450 -42.714 1.00 76.44 156 LEU A N 1
ATOM 1194 C CA . LEU A 1 156 ? 13.083 10.952 -41.459 1.00 76.44 156 LEU A CA 1
ATOM 1195 C C . LEU A 1 156 ? 11.572 11.202 -41.347 1.00 76.44 156 LEU A C 1
ATOM 1197 O O . LEU A 1 156 ? 10.985 10.873 -40.321 1.00 76.44 156 LEU A O 1
ATOM 1201 N N . HIS A 1 157 ? 10.936 11.761 -42.382 1.00 76.00 157 HIS A N 1
ATOM 1202 C CA . HIS A 1 157 ? 9.477 11.808 -42.469 1.00 76.00 157 HIS A CA 1
ATOM 1203 C C . HIS A 1 157 ? 8.954 10.408 -42.838 1.00 76.00 157 HIS A C 1
ATOM 1205 O O . HIS A 1 157 ? 9.015 10.016 -44.003 1.00 76.00 157 HIS A O 1
ATOM 1211 N N . GLY A 1 158 ? 8.471 9.657 -41.843 1.00 64.06 158 GLY A N 1
ATOM 1212 C CA . GLY A 1 158 ? 7.899 8.311 -41.979 1.00 64.06 158 GLY A CA 1
ATOM 1213 C C . GLY A 1 158 ? 6.885 8.008 -40.887 1.00 64.06 158 GLY A C 1
ATOM 1214 O O . GLY A 1 158 ? 7.114 8.451 -39.739 1.00 64.06 158 GLY A O 1
#

Secondary structure (DSSP, 8-state):
---------PPPHHHHHHHHHHHHHHHHHHHHHHHHHTTTT---HHHHHHHHHHHHHHHHHHHHHHHHHHH-SSHHHHHHHHHHHHHHHHHHHHHHHHHHHHHHHHHHS-GGGHHHHHHHHHHHHHHHHHHHHHHHHSPP---------TT--GGG--

Radius of gyration: 22.82 Å; chains: 1; bounding box: 68×40×64 Å